Protein 3K63 (pdb70)

B-factor: mean 56.54, std 14.5, range [28.99, 117.21]

Organism: Ureaplasma parvum serovar 3 (strain ATCC 700970) (NCBI:txid273119)

Foldseek 3Di:
DDPVVCVVVDDEPPQKHKAAPVGRPDDQAAAFLVNCQVGNVRDIGMGGPDPPVFKDKDQPHKAQPVRDQQNCQQQQKIWTWMIAGVPVRDDDIDIHIDHNGHHDNQRQDPVRRGPPDD

Secondary structure (DSSP, 8-state):
--HHHHGGG--BTTTEEEEETT-TT--GGGS-HHHHHHHGGG-EEEEE-S-TTTEE----EEE-TTSSHHHHHHHT-EEEE--EETTT--B---EEEE--S---TT---TT---TT--

Solvent-accessible surface area: 7126 Å² total

Radius of gyration: 15.35 Å; Cα contacts (8 Å, |Δi|>4): 226; chains: 1; bounding box: 33×40×36 Å

Structure (mmCIF, N/CA/C/O backbone):
data_3K63
#
_entry.id   3K63
#
_cell.length_a   60.557
_cell.length_b   60.557
_cell.length_c   64.716
_cell.angle_alpha   90.00
_cell.angle_beta   90.00
_cell.angle_gamma   120.00
#
_symmetry.space_group_name_H-M   'P 32 2 1'
#
loop_
_entity.id
_entity.type
_entity.pdbx_description
1 polymer 'Conserved hypothetical membrane lipoprotein'
2 water water
#
loop_
_atom_site.group_PDB
_atom_site.id
_atom_site.type_symbol
_atom_site.label_atom_id
_atom_site.label_alt_id
_atom_site.label_comp_id
_atom_site.label_asym_id
_atom_site.label_entity_id
_atom_site.label_seq_id
_atom_site.pdbx_PDB_ins_code
_atom_site.Cartn_x
_atom_site.Cartn_y
_atom_site.Cartn_z
_atom_site.occupancy
_atom_site.B_iso_or_equiv
_atom_site.auth_seq_id
_atom_site.auth_comp_id
_atom_site.auth_asym_id
_atom_site.auth_atom_id
_atom_site.pdbx_PDB_model_num
ATOM 9 N N . GLU A 1 2 ? -0.975 -31.198 -27.394 1.00 89.07 133 GLU A N 1
ATOM 10 C CA . GLU A 1 2 ? -0.853 -29.781 -27.679 1.00 90.49 133 GLU A CA 1
ATOM 11 C C . GLU A 1 2 ? 0.140 -29.307 -26.622 1.00 89.35 133 GLU A C 1
ATOM 12 O O . GLU A 1 2 ? 0.081 -29.727 -25.466 1.00 91.39 133 GLU A O 1
ATOM 18 N N . ASP A 1 3 ? 1.112 -28.512 -27.065 1.00 91.55 134 ASP A N 1
ATOM 19 C CA . ASP A 1 3 ? 2.125 -27.918 -26.195 1.00 92.12 134 ASP A CA 1
ATOM 20 C C . ASP A 1 3 ? 1.447 -27.021 -25.173 1.00 87.47 134 ASP A C 1
ATOM 21 O O . ASP A 1 3 ? 0.565 -26.233 -25.521 1.00 84.31 134 ASP A O 1
ATOM 26 N N . PHE A 1 4 ? 1.882 -27.119 -23.922 1.00 84.10 135 PHE A N 1
ATOM 27 C CA . PHE A 1 4 ? 1.295 -26.329 -22.845 1.00 79.83 135 PHE A CA 1
ATOM 28 C C . PHE A 1 4 ? 1.530 -24.835 -23.031 1.00 81.44 135 PHE A C 1
ATOM 29 O O . PHE A 1 4 ? 0.601 -24.031 -22.937 1.00 80.82 135 PHE A O 1
ATOM 37 N N . LYS A 1 5 ? 2.779 -24.463 -23.296 1.00 83.28 136 LYS A N 1
ATOM 38 C CA . LYS A 1 5 ? 3.135 -23.074 -23.501 1.00 79.48 136 LYS A CA 1
ATOM 39 C C . LYS A 1 5 ? 2.332 -22.352 -24.576 1.00 77.58 136 LYS A C 1
ATOM 40 O O . LYS A 1 5 ? 2.473 -21.145 -24.749 1.00 81.20 136 LYS A O 1
ATOM 46 N N . LYS A 1 6 ? 1.483 -23.082 -25.292 1.00 80.52 137 LYS A N 1
ATOM 47 C CA . LYS A 1 6 ? 0.661 -22.467 -26.327 1.00 84.91 137 LYS A CA 1
ATOM 48 C C . LYS A 1 6 ? -0.786 -22.355 -25.854 1.00 83.16 137 LYS A C 1
ATOM 49 O O . LYS A 1 6 ? -1.534 -21.485 -26.308 1.00 86.15 137 LYS A O 1
ATOM 55 N N . ILE A 1 7 ? -1.186 -23.215 -24.924 1.00 78.70 138 ILE A N 1
ATOM 56 C CA . ILE A 1 7 ? -2.551 -23.140 -24.430 1.00 82.28 138 ILE A CA 1
ATOM 57 C C . ILE A 1 7 ? -2.705 -22.300 -23.158 1.00 78.31 138 ILE A C 1
ATOM 58 O O . ILE A 1 7 ? -3.803 -21.851 -22.849 1.00 76.01 138 ILE A O 1
ATOM 63 N N . VAL A 1 8 ? -1.617 -22.063 -22.429 1.00 77.57 139 VAL A N 1
ATOM 64 C CA . VAL A 1 8 ? -1.706 -21.256 -21.208 1.00 80.03 139 VAL A CA 1
ATOM 65 C C . VAL A 1 8 ? -1.986 -19.783 -21.527 1.00 78.53 139 VAL A C 1
ATOM 66 O O . VAL A 1 8 ? -2.699 -19.096 -20.792 1.00 72.59 139 VAL A O 1
ATOM 70 N N . ASN A 1 9 ? -1.414 -19.302 -22.624 1.00 79.38 140 ASN A N 1
ATOM 71 C CA . ASN A 1 9 ? -1.614 -17.924 -23.045 1.00 80.33 140 ASN A CA 1
ATOM 72 C C . ASN A 1 9 ? -2.995 -17.749 -23.658 1.00 77.77 140 ASN A C 1
ATOM 73 O O . ASN A 1 9 ? -3.311 -16.684 -24.184 1.00 80.70 140 ASN A O 1
ATOM 78 N N . ASN A 1 10 ? -3.821 -18.788 -23.582 1.00 78.37 141 ASN A N 1
ATOM 79 C CA . ASN A 1 10 ? -5.167 -18.728 -24.144 1.00 78.65 141 ASN A CA 1
ATOM 80 C C . ASN A 1 10 ? -6.258 -18.979 -23.125 1.00 76.13 141 ASN A C 1
ATOM 81 O O . ASN A 1 10 ? -7.426 -19.127 -23.479 1.00 73.07 141 ASN A O 1
ATOM 86 N N . ILE A 1 11 ? -5.878 -19.042 -21.857 1.00 76.93 142 ILE A N 1
ATOM 87 C CA . ILE A 1 11 ? -6.852 -19.286 -20.809 1.00 71.37 142 ILE A CA 1
ATOM 88 C C . ILE A 1 11 ? -7.661 -18.018 -20.589 1.00 67.45 142 ILE A C 1
ATOM 89 O O . ILE A 1 11 ? -7.106 -16.964 -20.296 1.00 66.90 142 ILE A O 1
ATOM 94 N N . ARG A 1 12 ? -8.973 -18.123 -20.756 1.00 65.55 143 ARG A N 1
ATOM 95 C CA . ARG A 1 12 ? -9.865 -16.985 -20.589 1.00 62.55 143 ARG A CA 1
ATOM 96 C C . ARG A 1 12 ? -11.210 -17.470 -20.068 1.00 62.76 143 ARG A C 1
ATOM 97 O O . ARG A 1 12 ? -11.757 -18.463 -20.547 1.00 66.53 143 ARG A O 1
ATOM 105 N N . LEU A 1 13 ? -11.730 -16.771 -19.066 1.00 60.67 144 LEU A N 1
ATOM 106 C CA . LEU A 1 13 ? -12.992 -17.143 -18.450 1.00 58.09 144 LEU A CA 1
ATOM 107 C C . LEU A 1 13 ? -14.116 -17.136 -19.476 1.00 58.62 144 LEU A C 1
ATOM 108 O O . LEU A 1 13 ? -14.073 -16.401 -20.459 1.00 62.17 144 LEU A O 1
ATOM 113 N N . LYS A 1 14 ? -15.117 -17.974 -19.244 1.00 57.32 145 LYS A N 1
ATOM 114 C CA . LYS A 1 14 ? -16.258 -18.079 -20.134 1.00 59.99 145 LYS A CA 1
ATOM 115 C C . LYS A 1 14 ? -15.906 -18.746 -21.469 1.00 68.09 145 LYS A C 1
ATOM 116 O O . LYS A 1 14 ? -16.787 -19.038 -22.281 1.00 75.25 145 LYS A O 1
ATOM 122 N N . ASP A 1 15 ? -14.619 -18.997 -21.686 1.00 63.14 146 ASP A N 1
ATOM 123 C CA . ASP A 1 15 ? -14.158 -19.651 -22.904 1.00 63.43 146 ASP A CA 1
ATOM 124 C C . ASP A 1 15 ? -13.586 -21.008 -22.504 1.00 65.90 146 ASP A C 1
ATOM 125 O O . ASP A 1 15 ? -14.258 -22.042 -22.616 1.00 62.59 146 ASP A O 1
ATOM 130 N N . THR A 1 16 ? -12.346 -20.982 -22.016 1.00 63.69 147 THR A N 1
ATOM 131 C CA . THR A 1 16 ? -11.652 -22.184 -21.574 1.00 61.77 147 THR A CA 1
ATOM 132 C C . THR A 1 16 ? -12.328 -22.826 -20.377 1.00 59.07 147 THR A C 1
ATOM 133 O O . THR A 1 16 ? -12.389 -24.051 -20.280 1.00 59.88 147 THR A O 1
ATOM 137 N N . PHE A 1 17 ? -12.810 -22.005 -19.452 1.00 52.97 148 PHE A N 1
ATOM 138 C CA . PHE A 1 17 ? -13.473 -22.532 -18.270 1.00 55.12 148 PHE A CA 1
ATOM 139 C C . PHE A 1 17 ? -14.405 -21.519 -17.632 1.00 55.10 148 PHE A C 1
ATOM 140 O O . PHE A 1 17 ? -14.406 -20.333 -17.962 1.00 52.48 148 PHE A O 1
ATOM 148 N N . ASP A 1 18 ? -15.190 -22.018 -16.696 1.00 53.04 149 ASP A N 1
ATOM 149 C CA . ASP A 1 18 ? -16.107 -21.204 -15.938 1.00 51.80 149 ASP A CA 1
ATOM 150 C C . ASP A 1 18 ? -16.023 -21.753 -14.528 1.00 51.47 149 ASP A C 1
ATOM 151 O O . ASP A 1 18 ? -15.513 -22.860 -14.311 1.00 49.14 149 ASP A O 1
ATOM 156 N N . PHE A 1 19 ? -16.491 -20.977 -13.563 1.00 51.55 150 PHE A N 1
ATOM 157 C CA . PHE A 1 19 ? -16.474 -21.438 -12.191 1.00 46.32 150 PHE A CA 1
ATOM 158 C C . PHE A 1 19 ? -17.829 -21.145 -11.593 1.00 47.78 150 PHE A C 1
ATOM 159 O O . PHE A 1 19 ? -18.592 -20.315 -12.091 1.00 45.36 150 PHE A O 1
ATOM 167 N N . LYS A 1 20 ? -18.132 -21.851 -10.523 1.00 48.39 151 LYS A N 1
ATOM 168 C CA . LYS A 1 20 ? -19.375 -21.652 -9.843 1.00 48.96 151 LYS A CA 1
ATOM 169 C C . LYS A 1 20 ? -18.954 -21.799 -8.395 1.00 50.16 151 LYS A C 1
ATOM 170 O O . LYS A 1 20 ? -18.133 -22.653 -8.064 1.00 43.66 151 LYS A O 1
ATOM 176 N N . LEU A 1 21 ? -19.486 -20.931 -7.545 1.00 48.39 152 LEU A N 1
ATOM 177 C CA . LEU A 1 21 ? -19.159 -20.951 -6.130 1.00 43.96 152 LEU A CA 1
ATOM 178 C C . LEU A 1 21 ? -20.183 -21.734 -5.326 1.00 44.33 152 LEU A C 1
ATOM 179 O O . LEU A 1 21 ? -21.395 -21.545 -5.469 1.00 43.13 152 LEU A O 1
ATOM 184 N N . ALA A 1 22 ? -19.686 -22.616 -4.473 1.00 41.28 153 ALA A N 1
ATOM 185 C CA . ALA A 1 22 ? -20.550 -23.428 -3.631 1.00 40.53 153 ALA A CA 1
ATOM 186 C C . ALA A 1 22 ? -21.570 -22.593 -2.849 1.00 49.63 153 ALA A C 1
ATOM 187 O O . ALA A 1 22 ? -22.615 -23.102 -2.434 1.00 52.58 153 ALA A O 1
ATOM 189 N N . ALA A 1 23 ? -21.268 -21.312 -2.659 1.00 47.36 154 ALA A N 1
ATOM 190 C CA . ALA A 1 23 ? -22.144 -20.426 -1.905 1.00 48.14 154 ALA A CA 1
ATOM 191 C C . ALA A 1 23 ? -23.258 -19.816 -2.756 1.00 48.99 154 ALA A C 1
ATOM 192 O O . ALA A 1 23 ? -24.309 -19.461 -2.240 1.00 50.84 154 ALA A O 1
ATOM 194 N N . PHE A 1 24 ? -23.031 -19.709 -4.060 1.00 49.27 155 PHE A N 1
ATOM 195 C CA . PHE A 1 24 ? -24.048 -19.146 -4.937 1.00 50.81 155 PHE A CA 1
ATOM 196 C C . PHE A 1 24 ? -24.293 -20.014 -6.161 1.00 56.05 155 PHE A C 1
ATOM 197 O O . PHE A 1 24 ? -24.265 -19.534 -7.286 1.00 59.53 155 PHE A O 1
ATOM 205 N N . PRO A 1 25 ? -24.585 -21.302 -5.952 1.00 57.93 156 PRO A N 1
ATOM 206 C CA . PRO A 1 25 ? -24.832 -22.226 -7.064 1.00 62.48 156 PRO A CA 1
ATOM 207 C C . PRO A 1 25 ? -25.679 -21.768 -8.261 1.00 62.41 156 PRO A C 1
ATOM 208 O O . PRO A 1 25 ? -25.355 -22.113 -9.398 1.00 62.83 156 PRO A O 1
ATOM 212 N N . ASN A 1 26 ? -26.736 -20.990 -8.034 1.00 59.84 157 ASN A N 1
ATOM 213 C CA . ASN A 1 26 ? -27.585 -20.579 -9.153 1.00 62.49 157 ASN A CA 1
ATOM 214 C C . ASN A 1 26 ? -27.538 -19.113 -9.573 1.00 62.14 157 ASN A C 1
ATOM 215 O O . ASN A 1 26 ? -28.556 -18.557 -9.993 1.00 67.89 157 ASN A O 1
ATOM 220 N N . GLN A 1 27 ? -26.372 -18.485 -9.478 1.00 58.62 158 GLN A N 1
ATOM 221 C CA . GLN A 1 27 ? -26.257 -17.079 -9.861 1.00 58.40 158 GLN A CA 1
ATOM 222 C C . GLN A 1 27 ? -25.123 -16.840 -10.849 1.00 56.76 158 GLN A C 1
ATOM 223 O O . GLN A 1 27 ? -24.019 -17.343 -10.663 1.00 59.01 158 GLN A O 1
ATOM 229 N N . ASN A 1 28 ? -25.396 -16.067 -11.897 1.00 53.40 159 ASN A N 1
ATOM 230 C CA . ASN A 1 28 ? -24.382 -15.769 -12.904 1.00 56.51 159 ASN A CA 1
ATOM 231 C C . ASN A 1 28 ? -23.376 -14.750 -12.396 1.00 54.92 159 ASN A C 1
ATOM 232 O O . ASN A 1 28 ? -23.564 -14.134 -11.350 1.00 58.18 159 ASN A O 1
ATOM 237 N N . TYR A 1 29 ? -22.316 -14.563 -13.171 1.00 49.96 160 TYR A N 1
ATOM 238 C CA . TYR A 1 29 ? -21.268 -13.628 -12.822 1.00 49.64 1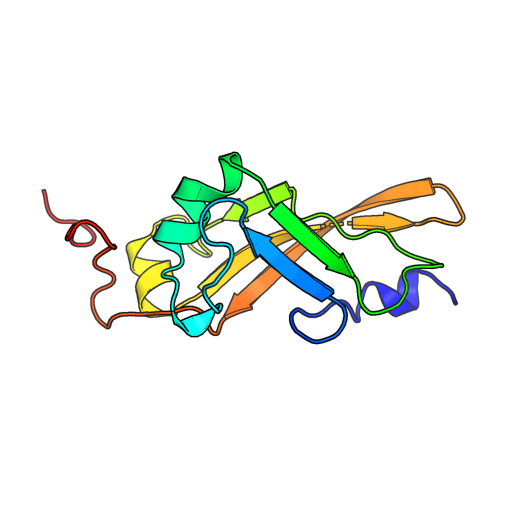60 TYR A CA 1
ATOM 239 C C . TYR A 1 29 ? -21.797 -12.218 -12.696 1.00 53.87 160 TYR A C 1
ATOM 240 O O . TYR A 1 29 ? -21.424 -11.498 -11.772 1.00 50.72 160 TYR A O 1
ATOM 249 N N . ASP A 1 30 ? -22.667 -11.815 -13.621 1.00 53.93 161 ASP A N 1
ATOM 250 C CA . ASP A 1 30 ? -23.177 -10.452 -13.587 1.00 54.40 161 ASP A CA 1
ATOM 251 C C . ASP A 1 30 ? -24.218 -10.152 -12.512 1.00 52.64 161 ASP A C 1
ATOM 252 O O . ASP A 1 30 ? -24.740 -9.049 -12.461 1.00 50.49 161 ASP A O 1
ATOM 257 N N . GLN A 1 31 ? -24.529 -11.132 -11.669 1.00 54.01 162 GLN A N 1
ATOM 258 C CA . GLN A 1 31 ? -25.492 -10.941 -10.583 1.00 53.74 162 GLN A CA 1
ATOM 259 C C . GLN A 1 31 ? -24.713 -10.967 -9.256 1.00 52.78 162 GLN A C 1
ATOM 260 O O . GLN A 1 31 ? -25.289 -10.869 -8.165 1.00 51.58 162 GLN A O 1
ATOM 266 N N . LEU A 1 32 ? -23.388 -11.075 -9.361 1.00 50.44 163 LEU A N 1
ATOM 267 C CA . LEU A 1 32 ? -22.525 -11.138 -8.180 1.00 47.98 163 LEU A CA 1
ATOM 268 C C . LEU A 1 32 ? -21.487 -10.040 -8.084 1.00 44.51 163 LEU A C 1
ATOM 269 O O . LEU A 1 32 ? -20.662 -9.862 -8.971 1.00 43.29 163 LEU A O 1
ATOM 274 N N . LEU A 1 33 ? -21.528 -9.305 -6.985 1.00 41.87 164 LEU A N 1
ATOM 275 C CA . LEU A 1 33 ? -20.562 -8.241 -6.769 1.00 45.02 164 LEU A CA 1
ATOM 276 C C . LEU A 1 33 ? -19.201 -8.875 -6.476 1.00 44.12 164 LEU A C 1
ATOM 277 O O . LEU A 1 33 ? -19.126 -9.946 -5.865 1.00 41.21 164 LEU A O 1
ATOM 282 N N . PRO A 1 34 ? -18.113 -8.247 -6.937 1.00 42.85 165 PRO A N 1
ATOM 2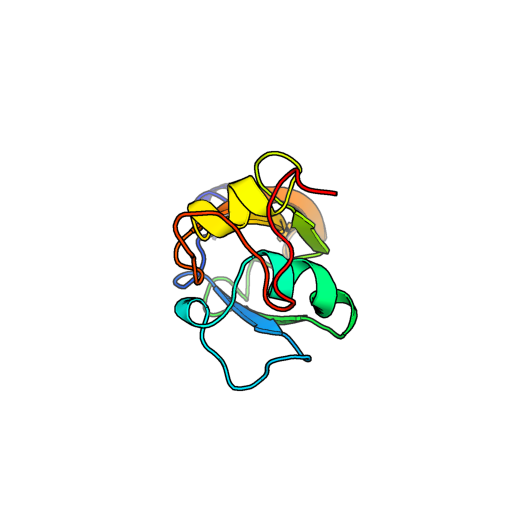83 C CA . PRO A 1 34 ? -16.821 -8.857 -6.642 1.00 44.60 165 PRO A CA 1
ATOM 284 C C . PRO A 1 34 ? -16.670 -9.147 -5.156 1.00 44.38 165 PRO A C 1
ATOM 285 O O . PRO A 1 34 ? -16.160 -10.205 -4.786 1.00 44.18 165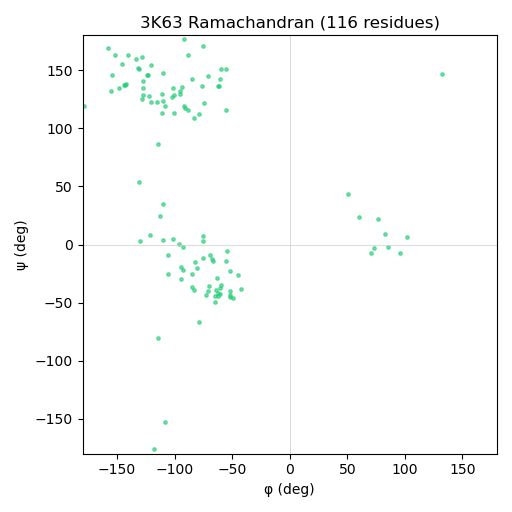 PRO A O 1
ATOM 289 N N . SER A 1 35 ? -17.140 -8.232 -4.306 1.00 46.01 166 SER A N 1
ATOM 290 C CA . SER A 1 35 ? -17.024 -8.405 -2.858 1.00 39.87 166 SER A CA 1
ATOM 291 C C . SER A 1 35 ? -17.735 -9.652 -2.349 1.00 40.97 166 SER A C 1
ATOM 292 O O . SER A 1 35 ? -17.239 -10.307 -1.441 1.00 43.10 166 SER A O 1
ATOM 295 N N . GLN A 1 36 ? -18.884 -9.987 -2.925 1.00 41.61 167 GLN A N 1
ATOM 296 C CA . GLN A 1 36 ? -19.612 -11.192 -2.521 1.00 40.03 167 GLN A CA 1
ATOM 297 C C . GLN A 1 36 ? -18.767 -12.443 -2.807 1.00 38.33 167 GLN A C 1
ATOM 298 O O . GLN A 1 36 ? -18.672 -13.347 -1.978 1.00 37.11 167 GLN A O 1
ATOM 304 N N . ILE A 1 37 ? -18.156 -12.489 -3.987 1.00 37.89 168 ILE A N 1
ATOM 305 C CA . ILE A 1 37 ? -17.335 -13.633 -4.374 1.00 38.20 168 ILE A CA 1
ATOM 306 C C . ILE A 1 37 ? -16.101 -13.762 -3.475 1.00 35.61 168 ILE A C 1
ATOM 307 O O . ILE A 1 37 ? -15.754 -14.850 -3.020 1.00 34.95 168 ILE A O 1
ATOM 312 N N . TYR A 1 38 ? -15.454 -12.633 -3.219 1.00 39.13 169 TYR A N 1
ATOM 313 C CA . TYR A 1 38 ? -14.269 -12.574 -2.376 1.00 36.05 169 TYR A CA 1
ATOM 314 C C . TYR A 1 38 ? -14.527 -13.074 -0.940 1.00 39.63 169 TYR A C 1
ATOM 315 O O . TYR A 1 38 ? -13.660 -13.677 -0.317 1.00 35.13 169 TYR A O 1
ATOM 324 N N . LYS A 1 39 ? -15.728 -12.820 -0.425 1.00 37.79 170 LYS A N 1
ATOM 325 C CA . LYS A 1 39 ? -16.086 -13.206 0.938 1.00 37.09 170 LYS A CA 1
ATOM 326 C C . LYS A 1 39 ? -16.750 -14.569 1.064 1.00 36.62 170 LYS A C 1
ATOM 327 O O . LYS A 1 39 ? -17.049 -15.028 2.172 1.00 33.87 170 LYS A O 1
ATOM 333 N N . ASN A 1 40 ? -16.965 -15.227 -0.067 1.00 37.63 171 ASN A N 1
ATOM 334 C CA . ASN A 1 40 ? -17.638 -16.511 -0.026 1.00 37.16 171 ASN A CA 1
ATOM 335 C C . ASN A 1 40 ? -17.004 -17.657 -0.760 1.00 35.95 171 ASN A C 1
ATOM 336 O O . ASN A 1 40 ? -17.576 -18.732 -0.775 1.00 35.99 171 ASN A O 1
ATOM 341 N N . TYR A 1 41 ? -15.836 -17.463 -1.358 1.00 35.26 172 TYR A N 1
ATOM 342 C CA . TYR A 1 41 ? -15.238 -18.575 -2.075 1.00 35.22 172 TYR A CA 1
ATOM 343 C C . TYR A 1 41 ? -14.632 -19.613 -1.129 1.00 35.24 172 TYR A C 1
ATOM 344 O O . TYR A 1 41 ? -14.301 -20.729 -1.544 1.00 38.02 172 TYR A O 1
ATOM 353 N N . TYR A 1 42 ? -14.525 -19.260 0.148 1.00 32.29 173 TYR A N 1
ATOM 354 C CA . TYR A 1 42 ? -13.968 -20.169 1.136 1.00 36.24 173 TYR A CA 1
ATOM 355 C C . TYR A 1 42 ? -14.924 -21.353 1.296 1.00 39.69 173 TYR A C 1
ATOM 356 O O . TYR A 1 42 ? -14.570 -22.378 1.876 1.00 41.10 173 TYR A O 1
ATOM 365 N N . GLN A 1 43 ? -16.139 -21.206 0.785 1.00 36.24 174 GLN A N 1
ATOM 366 C CA . GLN A 1 43 ? -17.117 -22.276 0.858 1.00 41.24 174 GLN A CA 1
ATOM 367 C C . GLN A 1 43 ? -16.909 -23.291 -0.247 1.00 42.21 174 GLN A C 1
ATOM 368 O O . GLN A 1 43 ? -17.460 -24.378 -0.193 1.00 42.29 174 GLN A O 1
ATOM 374 N N . GLY A 1 44 ? -16.119 -22.927 -1.255 1.00 44.01 175 GLY A N 1
ATOM 375 C CA . GLY A 1 44 ? -15.856 -23.847 -2.346 1.00 38.91 175 GLY A CA 1
ATOM 376 C C . GLY A 1 44 ? -16.011 -23.262 -3.732 1.00 40.54 175 GLY A C 1
ATOM 377 O O . GLY A 1 44 ? -16.845 -22.388 -3.982 1.00 38.87 175 GLY A O 1
ATOM 378 N N . ILE A 1 45 ? -15.182 -23.750 -4.639 1.00 39.08 176 ILE A N 1
ATOM 379 C CA . ILE A 1 45 ? -15.211 -23.305 -6.016 1.00 38.94 176 ILE A CA 1
ATOM 380 C C . ILE A 1 45 ? -15.309 -24.564 -6.866 1.00 42.25 176 ILE A C 1
ATOM 381 O O . ILE A 1 45 ? -14.540 -25.506 -6.681 1.00 41.54 176 ILE A O 1
ATOM 386 N N . GLU A 1 46 ? -16.271 -24.593 -7.777 1.00 43.77 177 GLU A N 1
ATOM 387 C CA . GLU A 1 46 ? -16.442 -25.727 -8.665 1.00 43.83 177 GLU A CA 1
ATOM 388 C C . GLU A 1 46 ? -15.991 -25.213 -10.026 1.00 48.80 177 GLU A C 1
ATOM 389 O O . GLU A 1 46 ? -16.564 -24.252 -10.541 1.00 50.24 177 GLU A O 1
ATOM 395 N N . ILE A 1 47 ? -14.957 -25.833 -10.598 1.00 48.43 178 ILE A N 1
ATOM 396 C CA . ILE A 1 47 ? -14.449 -25.433 -11.909 1.00 46.17 178 ILE A CA 1
ATOM 397 C C . ILE A 1 47 ? -15.078 -26.258 -13.025 1.00 49.08 178 ILE A C 1
ATOM 398 O O . ILE A 1 47 ? -15.214 -27.477 -12.901 1.00 48.08 178 ILE A O 1
ATOM 403 N N . GLN A 1 48 ? -15.487 -25.593 -14.100 1.00 48.72 179 GLN A N 1
ATOM 404 C CA . GLN A 1 48 ? -16.052 -26.298 -15.239 1.00 49.37 179 GLN A CA 1
ATOM 405 C C . GLN A 1 48 ? -15.050 -26.065 -16.347 1.00 49.83 179 GLN A C 1
ATOM 406 O O . GLN A 1 48 ? -15.158 -25.109 -17.118 1.00 50.22 179 GLN A O 1
ATOM 412 N N . GLN A 1 49 ? -14.040 -26.916 -16.409 1.00 53.31 180 GLN A N 1
ATOM 413 C CA . GLN A 1 49 ? -13.044 -26.760 -17.450 1.00 52.76 180 GLN A CA 1
ATOM 414 C C . GLN A 1 49 ? -13.636 -27.337 -18.726 1.00 55.61 180 GLN A C 1
ATOM 415 O O . GLN A 1 49 ? -13.857 -28.544 -18.834 1.00 59.54 180 GLN A O 1
ATOM 421 N N . HIS A 1 50 ? -13.892 -26.459 -19.686 1.00 56.93 181 HIS A N 1
ATOM 422 C CA . HIS A 1 50 ? -14.475 -26.848 -20.960 1.00 57.28 181 HIS A CA 1
ATOM 423 C C . HIS A 1 50 ? -13.456 -27.330 -21.973 1.00 58.97 181 HIS A C 1
ATOM 424 O O . HIS A 1 50 ? -13.732 -28.247 -22.735 1.00 66.59 181 HIS A O 1
ATOM 431 N N . LYS A 1 51 ? -12.279 -26.715 -21.987 1.00 59.04 182 LYS A N 1
ATOM 432 C CA . LYS A 1 51 ? -11.262 -27.091 -22.958 1.00 57.84 182 LYS A CA 1
ATOM 433 C C . LYS A 1 51 ? -9.889 -27.406 -22.360 1.00 60.88 182 LYS A C 1
ATOM 434 O O . LYS A 1 51 ? -9.581 -27.034 -21.230 1.00 57.39 182 LYS A O 1
ATOM 440 N N . TYR A 1 52 ? -9.079 -28.112 -23.135 1.00 61.94 183 TYR A N 1
ATOM 441 C CA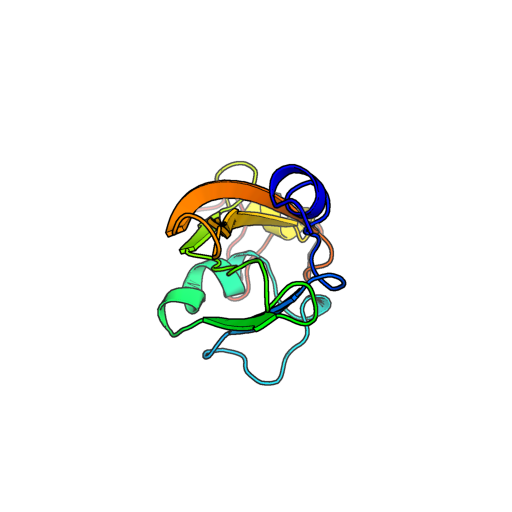 . TYR A 1 52 ? -7.742 -28.505 -22.725 1.00 60.28 183 TYR A CA 1
ATOM 442 C C . TYR A 1 52 ? -7.707 -29.370 -21.464 1.00 59.82 183 TYR A C 1
ATOM 443 O O . TYR A 1 52 ? -6.678 -29.395 -20.783 1.00 60.99 183 TYR A O 1
ATOM 452 N N . GLN A 1 53 ? -8.784 -30.082 -21.130 1.00 57.80 184 GLN A N 1
ATOM 453 C CA . GLN A 1 53 ? -8.703 -30.901 -19.924 1.00 57.40 184 GLN A CA 1
ATOM 454 C C . GLN A 1 53 ? -7.766 -32.096 -20.051 1.00 62.02 184 GLN A C 1
ATOM 455 O O . GLN A 1 53 ? -7.473 -32.765 -19.058 1.00 64.05 184 GLN A O 1
ATOM 461 N N . ASN A 1 54 ? -7.286 -32.370 -21.261 1.00 65.20 185 ASN A N 1
ATOM 462 C CA . ASN A 1 54 ? -6.353 -33.477 -21.446 1.00 64.45 185 ASN A CA 1
ATOM 463 C C . ASN A 1 54 ? -4.946 -32.977 -21.095 1.00 63.48 185 ASN A C 1
ATOM 464 O O . ASN A 1 54 ? -4.162 -33.676 -20.448 1.00 56.55 185 ASN A O 1
ATOM 469 N N . GLU A 1 55 ? -4.666 -31.736 -21.489 1.00 60.62 186 GLU A N 1
ATOM 470 C CA . GLU A 1 55 ? -3.362 -31.115 -21.272 1.00 65.43 186 GLU A CA 1
ATOM 471 C C . GLU A 1 55 ? -3.167 -30.245 -20.031 1.00 64.46 186 GLU A C 1
ATOM 472 O O . GLU A 1 55 ? -2.061 -30.165 -19.506 1.00 61.37 186 GLU A O 1
ATOM 478 N N . LEU A 1 56 ? -4.236 -29.608 -19.561 1.00 63.94 187 LEU A N 1
ATOM 479 C CA . LEU A 1 56 ? -4.138 -28.668 -18.449 1.00 58.66 187 LEU A CA 1
ATOM 480 C C . LEU A 1 56 ? -5.132 -28.792 -17.300 1.00 56.63 187 LEU A C 1
ATOM 481 O O . LEU A 1 56 ? -6.247 -29.298 -17.471 1.00 54.22 187 LEU A O 1
ATOM 486 N N . ASP A 1 57 ? -4.709 -28.362 -16.113 1.00 56.10 188 ASP A N 1
ATOM 487 C CA . ASP A 1 57 ? -5.624 -28.341 -14.978 1.00 53.35 188 ASP A CA 1
ATOM 488 C C . ASP A 1 57 ? -5.650 -26.900 -14.509 1.0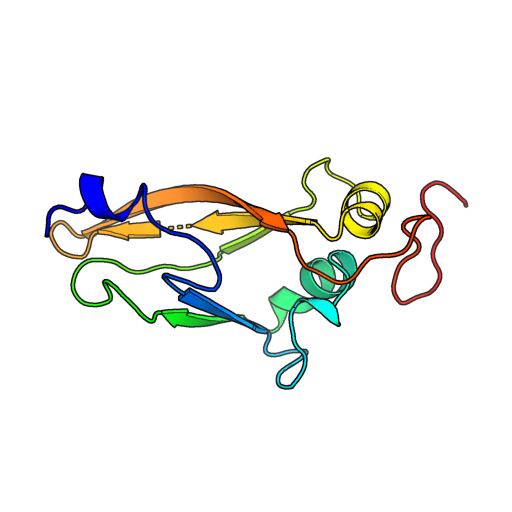0 49.66 188 ASP A C 1
ATOM 489 O O . ASP A 1 57 ? -4.601 -26.290 -14.270 1.00 46.95 188 ASP A O 1
ATOM 494 N N . ILE A 1 58 ? -6.854 -26.358 -14.386 1.00 48.91 189 ILE A N 1
ATOM 495 C CA . ILE A 1 58 ? -7.040 -24.981 -13.957 1.00 46.20 189 ILE A CA 1
ATOM 496 C C . ILE A 1 58 ? -7.749 -24.902 -12.619 1.00 46.50 189 ILE A C 1
ATOM 497 O O . ILE A 1 58 ? -8.869 -25.399 -12.477 1.00 45.54 189 ILE A O 1
ATOM 502 N N . LYS A 1 59 ? -7.108 -24.250 -11.654 1.00 47.84 190 LYS A N 1
ATOM 503 C CA . LYS A 1 59 ? -7.690 -24.054 -10.325 1.00 40.28 190 LYS A CA 1
ATOM 504 C C . LYS A 1 59 ? -7.644 -22.582 -9.984 1.00 38.88 190 LYS A C 1
ATOM 505 O O . LYS A 1 59 ? -6.676 -21.895 -10.306 1.00 39.73 190 LYS A O 1
ATOM 511 N N . ILE A 1 60 ? -8.690 -22.073 -9.353 1.00 41.06 191 ILE A N 1
ATOM 512 C CA . ILE A 1 60 ? -8.663 -20.683 -8.926 1.00 36.18 191 ILE A CA 1
ATOM 513 C C . ILE A 1 60 ? -8.334 -20.852 -7.444 1.00 34.05 191 ILE A C 1
ATOM 514 O O . ILE A 1 60 ? -9.130 -21.394 -6.687 1.00 36.47 191 ILE A O 1
ATOM 519 N N . ILE A 1 61 ? -7.160 -20.423 -7.014 1.00 32.96 192 ILE A N 1
ATOM 520 C CA . ILE A 1 61 ? -6.820 -20.599 -5.607 1.00 33.99 192 ILE A CA 1
ATOM 521 C C . ILE A 1 61 ? -7.184 -19.379 -4.739 1.00 33.02 192 ILE A C 1
ATOM 522 O O . ILE A 1 61 ? -7.372 -19.521 -3.521 1.00 29.53 192 ILE A O 1
ATOM 527 N N . ASN A 1 62 ? -7.313 -18.207 -5.376 1.00 37.16 193 ASN A N 1
ATOM 528 C CA . ASN A 1 62 ? -7.678 -16.963 -4.673 1.00 38.33 193 ASN A CA 1
ATOM 529 C C . ASN A 1 62 ? -8.358 -15.947 -5.565 1.00 33.44 193 ASN A C 1
ATOM 530 O O . ASN A 1 62 ? -8.061 -15.859 -6.751 1.00 36.06 193 ASN A O 1
ATOM 535 N N . PHE A 1 63 ? -9.288 -15.198 -4.993 1.00 33.03 194 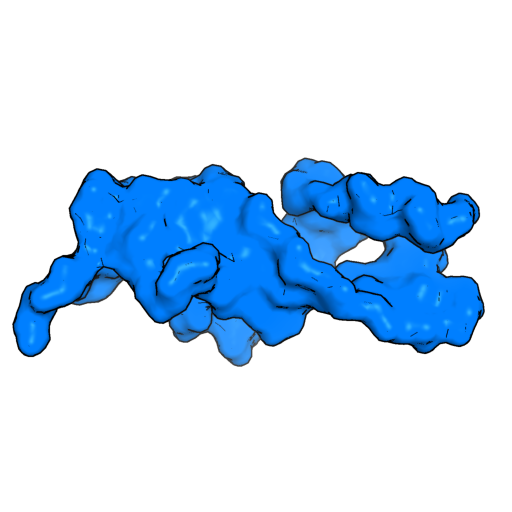PHE A N 1
ATOM 536 C CA . PHE A 1 63 ? -9.955 -14.130 -5.711 1.00 37.92 194 PHE A CA 1
ATOM 537 C C . PHE A 1 63 ? -9.408 -12.878 -5.004 1.00 41.40 194 PHE A C 1
ATOM 538 O O . PHE A 1 63 ? -9.417 -12.787 -3.773 1.00 34.57 194 PHE A O 1
ATOM 546 N N . LEU A 1 64 ? -8.920 -11.919 -5.776 1.00 42.04 195 LEU A N 1
ATOM 547 C CA . LEU A 1 64 ? -8.380 -10.702 -5.195 1.00 39.83 195 LEU A CA 1
ATOM 548 C C . LEU A 1 64 ? -8.946 -9.480 -5.882 1.00 41.14 195 LEU A C 1
ATOM 549 O O . LEU A 1 64 ? -9.294 -9.535 -7.057 1.00 43.60 195 LEU A O 1
ATOM 554 N N . TYR A 1 65 ? -9.046 -8.379 -5.147 1.00 44.21 196 TYR A N 1
ATOM 555 C CA . TYR A 1 65 ? -9.539 -7.130 -5.715 1.00 43.51 196 TYR A CA 1
ATOM 556 C C . TYR A 1 65 ? -8.368 -6.616 -6.536 1.00 40.91 196 TYR A C 1
ATOM 557 O O . TYR A 1 65 ? -7.214 -6.663 -6.091 1.00 43.22 196 TYR A O 1
ATOM 566 N N . PRO A 1 66 ? -8.633 -6.122 -7.747 1.00 43.58 197 PRO A N 1
ATOM 567 C CA . PRO A 1 66 ? -7.522 -5.628 -8.560 1.00 46.74 197 PRO A CA 1
ATOM 568 C C . PRO A 1 66 ? -6.635 -4.619 -7.843 1.00 51.59 197 PRO A C 1
ATOM 569 O O . PRO A 1 66 ? -5.405 -4.699 -7.930 1.00 50.31 197 PRO A O 1
ATOM 573 N N . ASP A 1 67 ? -7.252 -3.681 -7.129 1.00 50.64 198 ASP A N 1
ATOM 574 C CA . ASP A 1 67 ? -6.490 -2.665 -6.415 1.00 52.15 198 ASP A CA 1
ATOM 575 C C . ASP A 1 67 ? -6.323 -2.890 -4.930 1.00 55.65 198 ASP A C 1
ATOM 576 O O . ASP A 1 67 ? -5.789 -2.023 -4.243 1.00 55.10 198 ASP A O 1
ATOM 581 N N . GLY A 1 68 ? -6.793 -4.015 -4.409 1.00 53.71 199 GLY A N 1
ATOM 582 C CA . GLY A 1 68 ? -6.639 -4.234 -2.984 1.00 45.56 199 GLY A CA 1
ATOM 583 C C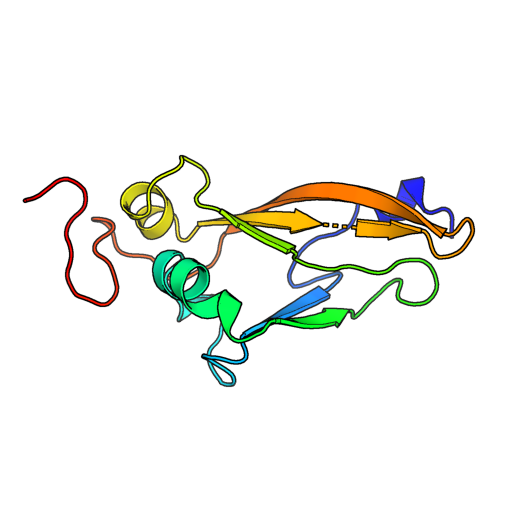 . GLY A 1 68 ? -7.830 -3.844 -2.120 1.00 52.56 199 GLY A C 1
ATOM 584 O O . GLY A 1 68 ? -7.806 -4.100 -0.914 1.00 51.90 199 GLY A O 1
ATOM 585 N N . ASP A 1 69 ? -8.852 -3.204 -2.689 1.00 48.82 200 ASP A N 1
ATOM 586 C CA . ASP A 1 69 ? -10.007 -2.834 -1.879 1.00 52.20 200 ASP A CA 1
ATOM 587 C C . ASP A 1 69 ? -11.309 -2.988 -2.667 1.00 49.73 200 ASP A C 1
ATOM 588 O O . ASP A 1 69 ? -11.387 -2.611 -3.840 1.00 51.66 200 ASP A O 1
ATOM 593 N N . PHE A 1 70 ? -12.324 -3.537 -2.004 1.00 43.90 201 PHE A N 1
ATOM 594 C CA . PHE A 1 70 ? -13.641 -3.803 -2.593 1.00 47.58 201 PHE A CA 1
ATOM 595 C C . PHE A 1 70 ? -14.337 -2.664 -3.363 1.00 52.57 201 PHE A C 1
ATOM 596 O O . PHE A 1 70 ? -14.872 -2.895 -4.449 1.00 48.15 201 PHE A O 1
ATOM 604 N N . GLY A 1 71 ? -14.354 -1.448 -2.817 1.00 56.85 202 GLY A N 1
ATOM 605 C CA . GLY A 1 71 ? -15.022 -0.361 -3.522 1.00 52.03 202 GLY A CA 1
ATOM 606 C C . GLY A 1 71 ? -14.569 -0.213 -4.966 1.00 51.88 202 GLY A C 1
ATOM 607 O O . GLY A 1 71 ? -15.377 -0.069 -5.887 1.00 49.94 202 GLY A O 1
ATOM 608 N N . SER A 1 72 ? -13.255 -0.268 -5.155 1.00 53.53 203 SER A N 1
ATOM 609 C CA . SER A 1 72 ? -12.647 -0.137 -6.480 1.00 55.70 203 SER A CA 1
ATOM 610 C C . SER A 1 72 ? -13.092 -1.272 -7.404 1.00 54.29 203 SER A C 1
ATOM 611 O O . SER A 1 72 ? -13.388 -1.064 -8.582 1.00 58.06 203 SER A O 1
ATOM 614 N N . ALA A 1 73 ? -13.139 -2.474 -6.847 1.00 56.42 204 ALA A N 1
ATOM 615 C CA . ALA A 1 73 ? -13.544 -3.652 -7.591 1.00 52.42 204 ALA A CA 1
ATOM 616 C C . ALA A 1 73 ? -15.047 -3.641 -7.867 1.00 51.78 204 ALA A C 1
ATOM 617 O O . ALA A 1 73 ? -15.481 -3.959 -8.974 1.00 54.42 204 ALA A O 1
ATOM 619 N N . ASN A 1 74 ? -15.840 -3.277 -6.865 1.00 48.05 205 ASN A N 1
ATOM 620 C CA . ASN A 1 74 ? -17.284 -3.244 -7.037 1.00 50.04 205 ASN A CA 1
ATOM 621 C C . ASN A 1 74 ? -17.716 -2.221 -8.091 1.00 49.98 205 ASN A C 1
ATOM 622 O O . ASN A 1 74 ? -18.738 -2.397 -8.743 1.00 48.93 205 ASN A O 1
ATOM 627 N N . LYS A 1 75 ? -16.933 -1.159 -8.262 1.00 53.79 206 LYS A N 1
ATOM 628 C CA . LYS A 1 75 ? -17.252 -0.132 -9.256 1.00 57.32 206 LYS A CA 1
ATOM 629 C C . LYS A 1 75 ? -17.046 -0.642 -10.681 1.00 56.74 206 LYS A C 1
ATOM 630 O O . LYS A 1 75 ? -17.846 -0.343 -11.568 1.00 58.29 206 LYS A O 1
ATOM 636 N N . ASN A 1 76 ? -15.980 -1.416 -10.892 1.00 59.19 207 ASN A N 1
ATOM 637 C CA . ASN A 1 76 ? -15.656 -1.971 -12.213 1.00 54.19 207 ASN A CA 1
ATOM 638 C C . ASN A 1 76 ? -16.170 -3.401 -12.409 1.00 55.49 207 ASN A C 1
ATOM 639 O O . ASN A 1 76 ? -15.965 -3.987 -13.466 1.00 53.98 207 ASN A O 1
ATOM 644 N N . GLY A 1 77 ? -16.830 -3.964 -11.400 1.00 51.63 208 GLY A N 1
ATOM 645 C CA . GLY A 1 77 ? -17.322 -5.327 -11.527 1.00 52.60 208 GLY A CA 1
ATOM 646 C C . GLY A 1 77 ? -16.187 -6.224 -11.998 1.00 52.89 208 GLY A C 1
ATOM 647 O O . GLY A 1 77 ? -16.360 -7.097 -12.857 1.00 46.90 208 GLY A O 1
ATOM 648 N N . THR A 1 78 ? -15.023 -6.006 -11.391 1.00 48.16 209 THR A N 1
ATOM 649 C CA . THR A 1 78 ? -13.804 -6.728 -11.716 1.00 47.36 209 THR A CA 1
ATOM 650 C C . THR A 1 78 ? -13.170 -7.521 -10.569 1.00 48.21 209 THR A C 1
ATOM 651 O O . THR A 1 78 ? -13.360 -7.201 -9.399 1.00 50.11 209 THR A O 1
ATOM 655 N N . LEU A 1 79 ? -12.426 -8.565 -10.922 1.00 44.86 210 LEU A N 1
ATOM 656 C CA . LEU A 1 79 ? -11.743 -9.401 -9.942 1.00 44.53 210 LEU A CA 1
ATOM 657 C C . LEU A 1 79 ? -10.435 -9.865 -10.551 1.00 47.00 210 LEU A C 1
ATOM 658 O O . LEU A 1 79 ? -10.283 -9.916 -11.775 1.00 48.86 210 LEU A O 1
ATOM 663 N N . LYS A 1 80 ? -9.482 -10.185 -9.691 1.00 46.13 211 LYS A N 1
ATOM 664 C CA . LYS A 1 80 ? -8.184 -10.665 -10.116 1.00 45.57 211 LYS A CA 1
ATOM 665 C C . LYS A 1 80 ? -8.198 -12.124 -9.675 1.00 47.86 211 LYS A C 1
ATOM 666 O O . LYS A 1 80 ? -8.256 -12.429 -8.481 1.00 44.49 211 LYS A O 1
ATOM 672 N N . LEU A 1 81 ? -8.190 -13.028 -10.643 1.00 50.67 212 LEU A N 1
ATOM 673 C CA . LEU A 1 81 ? -8.204 -14.457 -10.355 1.00 44.61 212 LEU A CA 1
ATOM 674 C C . LEU A 1 81 ? -6.797 -15.031 -10.245 1.00 44.28 212 LEU A C 1
ATOM 675 O O . LEU A 1 81 ? -6.024 -15.022 -11.206 1.00 44.57 212 LEU A O 1
ATOM 680 N N . SER A 1 82 ? -6.457 -15.533 -9.071 1.00 42.66 213 SER A N 1
ATOM 681 C CA . SER A 1 82 ? -5.144 -16.111 -8.874 1.00 40.52 213 SER A CA 1
ATOM 682 C C . SER A 1 82 ? -5.313 -17.578 -9.268 1.00 42.27 213 SER A C 1
ATOM 683 O O . SER A 1 82 ? -6.054 -18.314 -8.616 1.00 41.26 213 SER A O 1
ATOM 686 N N . LEU A 1 83 ? -4.625 -17.993 -10.333 1.00 43.81 214 LEU A N 1
ATOM 687 C CA . LEU A 1 83 ? -4.731 -19.351 -10.851 1.00 38.29 214 LEU A CA 1
ATOM 688 C C . LEU A 1 83 ? -3.553 -20.268 -10.638 1.00 43.43 214 LEU A C 1
ATOM 689 O O . LEU A 1 83 ? -2.404 -19.829 -10.535 1.00 45.40 214 LEU A O 1
ATOM 702 N N . LEU A 1 85 ? -2.013 -23.464 -12.557 1.00 50.11 216 LEU A N 1
ATOM 703 C CA . LEU A 1 85 ? -2.109 -24.233 -13.796 1.00 51.39 216 LEU A CA 1
ATOM 704 C C . LEU A 1 85 ? -1.154 -25.418 -13.774 1.00 53.86 216 LEU A C 1
ATOM 705 O O . LEU A 1 85 ? 0.064 -25.240 -13.663 1.00 56.18 216 LEU A O 1
ATOM 710 N N . THR A 1 86 ? -1.701 -26.627 -13.866 1.00 51.34 217 THR A N 1
ATOM 711 C CA . THR A 1 86 ? -0.851 -27.813 -13.867 1.00 56.11 217 THR A CA 1
ATOM 712 C C . THR A 1 86 ? -0.682 -28.380 -15.269 1.00 56.02 217 THR A C 1
ATOM 713 O O . THR A 1 86 ? -1.654 -28.629 -15.978 1.00 57.00 217 THR A O 1
ATOM 717 N N . ASP A 1 87 ? 0.569 -28.557 -15.664 1.00 61.52 218 ASP A N 1
ATOM 718 C CA . ASP A 1 87 ? 0.906 -29.091 -16.972 1.00 63.63 218 ASP A CA 1
ATOM 719 C C . ASP A 1 87 ? 0.796 -30.597 -16.777 1.00 61.74 218 ASP A C 1
ATOM 720 O O . ASP A 1 87 ? 1.628 -31.205 -16.102 1.00 62.88 218 ASP A O 1
ATOM 725 N N . LYS A 1 88 ? -0.233 -31.201 -17.354 1.00 66.08 219 LYS A N 1
ATOM 726 C CA . LYS A 1 88 ? -0.447 -32.627 -17.196 1.00 65.80 219 LYS A CA 1
ATOM 727 C C . LYS A 1 88 ? 0.572 -33.564 -17.830 1.00 68.06 219 LYS A C 1
ATOM 728 O O . LYS A 1 88 ? 0.566 -34.759 -17.542 1.00 70.19 219 LYS A O 1
ATOM 734 N N . LYS A 1 89 ? 1.444 -33.044 -18.685 1.00 68.82 220 LYS A N 1
ATOM 735 C CA . LYS A 1 89 ? 2.455 -33.902 -19.304 1.00 72.61 220 LYS A CA 1
ATOM 736 C C . LYS A 1 89 ? 3.573 -34.129 -18.286 1.00 73.70 220 LYS A C 1
ATOM 737 O O . LYS A 1 89 ? 3.747 -35.235 -17.772 1.00 73.51 220 LYS A O 1
ATOM 743 N N . ASN A 1 90 ? 4.292 -33.052 -17.973 1.00 70.96 221 ASN A N 1
ATOM 744 C CA . ASN A 1 90 ? 5.407 -33.057 -17.024 1.00 69.96 221 ASN A CA 1
ATOM 745 C C . ASN A 1 90 ? 5.016 -33.006 -15.544 1.00 71.24 221 ASN A C 1
ATOM 746 O O . ASN A 1 90 ? 5.817 -33.351 -14.682 1.00 73.14 221 ASN A O 1
ATOM 751 N N . ASN A 1 91 ? 3.795 -32.552 -15.270 1.00 68.78 222 ASN A N 1
ATOM 752 C CA . ASN A 1 91 ? 3.241 -32.405 -13.916 1.00 65.25 222 ASN A CA 1
ATOM 753 C C . ASN A 1 91 ? 3.778 -31.178 -13.169 1.00 67.82 222 ASN A C 1
ATOM 754 O O . ASN A 1 91 ? 3.730 -31.119 -11.941 1.00 73.38 222 ASN A O 1
ATOM 759 N N . GLN A 1 92 ? 4.278 -30.192 -13.901 1.00 63.67 223 GLN A N 1
ATOM 760 C CA . GLN A 1 92 ? 4.808 -28.987 -13.269 1.00 68.37 223 GLN A CA 1
ATOM 761 C C . GLN A 1 92 ? 3.644 -28.038 -13.012 1.00 62.90 223 GLN A C 1
ATOM 762 O O . GLN A 1 92 ? 2.720 -27.942 -13.820 1.00 60.35 223 GLN A O 1
ATOM 768 N N . VAL A 1 93 ? 3.699 -27.342 -11.883 1.00 61.56 224 VAL A N 1
ATOM 769 C CA . VAL A 1 93 ? 2.661 -26.393 -11.482 1.00 60.99 224 VAL A CA 1
ATOM 770 C C . VAL A 1 93 ? 3.062 -24.937 -11.777 1.00 58.68 224 VAL A C 1
ATOM 771 O O . VAL A 1 93 ? 4.144 -24.492 -11.377 1.00 54.97 224 VAL A O 1
ATOM 775 N N . TYR A 1 94 ? 2.193 -24.195 -12.457 1.00 58.88 225 TYR A N 1
ATOM 776 C CA . TYR A 1 94 ? 2.484 -22.793 -12.774 1.00 60.64 225 TYR A CA 1
ATOM 777 C C . TYR A 1 94 ? 1.381 -21.925 -12.213 1.00 54.98 225 TYR A C 1
ATOM 778 O O . TYR A 1 94 ? 0.218 -22.332 -12.173 1.00 48.27 225 TYR A O 1
ATOM 787 N N . TYR A 1 95 ? 1.748 -20.726 -11.782 1.00 57.55 226 TYR A N 1
ATOM 788 C CA . TYR A 1 95 ? 0.774 -19.798 -11.230 1.00 52.82 226 TYR A CA 1
ATOM 789 C C . TYR A 1 95 ? 0.568 -18.626 -12.179 1.00 56.14 226 TYR A C 1
ATOM 790 O O . TYR A 1 95 ? 1.485 -18.221 -12.881 1.00 62.11 226 TYR A O 1
ATOM 799 N N . LYS A 1 96 ? -0.641 -18.088 -12.212 1.00 53.15 227 LYS A N 1
ATOM 800 C CA . LYS A 1 96 ? -0.932 -16.981 -13.104 1.00 51.10 227 LYS A CA 1
ATOM 801 C C . LYS A 1 96 ? -2.096 -16.153 -12.599 1.00 52.55 227 LYS A C 1
ATOM 802 O O . LYS A 1 96 ? -3.137 -16.690 -12.220 1.00 50.50 227 LYS A O 1
ATOM 808 N N . LEU A 1 97 ? -1.910 -14.839 -12.592 1.00 53.15 228 LEU A N 1
ATOM 809 C CA . LEU A 1 97 ? -2.958 -13.927 -12.160 1.00 55.52 228 LEU A CA 1
ATOM 810 C C . LEU A 1 97 ? -3.684 -13.473 -13.426 1.00 53.95 228 LEU A C 1
ATOM 811 O O . LEU A 1 97 ? -3.045 -13.059 -14.383 1.00 59.25 228 LEU A O 1
ATOM 816 N N . LEU A 1 98 ? -5.008 -13.567 -13.438 1.00 49.18 229 LEU A N 1
ATOM 817 C CA . LEU A 1 98 ? -5.797 -13.178 -14.605 1.00 53.23 229 LEU A CA 1
ATOM 818 C C . LEU A 1 98 ? -6.895 -12.212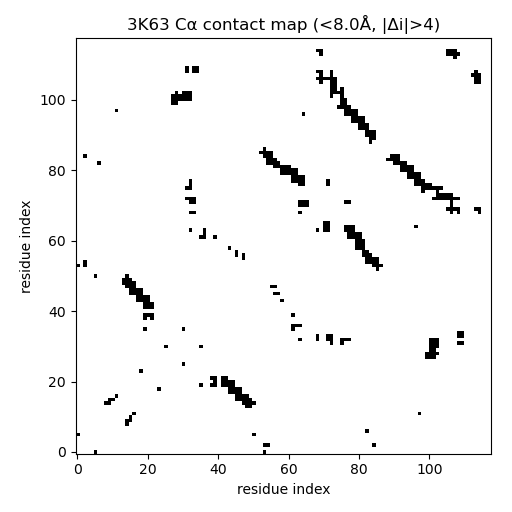 -14.179 1.00 55.08 229 LEU A C 1
ATOM 819 O O . LEU A 1 98 ? -7.694 -12.529 -13.302 1.00 55.59 229 LEU A O 1
ATOM 824 N N . GLU A 1 99 ? -6.953 -11.042 -14.802 1.00 51.88 230 GLU A N 1
ATOM 825 C CA . GLU A 1 99 ? -7.968 -10.064 -14.436 1.00 54.52 230 GLU A CA 1
ATOM 826 C C . GLU A 1 99 ? -9.235 -10.187 -15.275 1.00 55.08 230 GLU A C 1
ATOM 827 O O . GLU A 1 99 ? -9.181 -10.028 -16.490 1.00 58.48 230 GLU A O 1
ATOM 833 N N . VAL A 1 100 ? -10.377 -10.463 -14.643 1.00 48.51 231 VAL A N 1
ATOM 834 C CA . VAL A 1 100 ? -11.614 -10.587 -15.404 1.00 47.68 231 VAL A CA 1
ATOM 835 C C . VAL A 1 100 ? -12.706 -9.649 -14.921 1.00 50.84 231 VAL A C 1
ATOM 836 O O . VAL A 1 100 ? -12.828 -9.364 -13.728 1.00 48.65 231 VAL A O 1
ATOM 840 N N . SER A 1 101 ? -13.505 -9.176 -15.868 1.00 50.00 232 SER A N 1
ATOM 841 C CA . SER A 1 101 ? -14.593 -8.262 -15.577 1.00 55.30 232 SER A CA 1
ATOM 842 C C . SER A 1 101 ? -15.919 -8.908 -15.950 1.00 51.20 232 SER A C 1
ATOM 843 O O . SER A 1 101 ? -15.958 -10.076 -16.340 1.00 50.35 232 SER A O 1
ATOM 846 N N . GLY A 1 102 ? -17.006 -8.153 -15.820 1.00 49.59 233 GLY A N 1
ATOM 847 C CA . GLY A 1 102 ? -18.306 -8.694 -16.165 1.00 51.05 233 GLY A CA 1
ATOM 848 C C . GLY A 1 102 ? -19.115 -9.115 -14.953 1.00 53.38 233 GLY A C 1
ATOM 849 O O . GLY A 1 102 ? -20.174 -9.750 -15.085 1.00 54.59 233 GLY A O 1
ATOM 850 N N . PHE A 1 103 ? -18.599 -8.813 -13.767 1.00 50.65 234 PHE A N 1
ATOM 851 C CA . PHE A 1 103 ? -19.308 -9.156 -12.547 1.00 54.32 234 PHE A CA 1
ATOM 852 C C . PHE A 1 103 ? -20.230 -7.986 -12.230 1.00 53.55 234 PHE A C 1
ATOM 853 O O . PHE A 1 103 ? -20.076 -6.893 -12.782 1.00 52.65 234 PHE A O 1
ATOM 861 N N . LYS A 1 104 ? -21.212 -8.212 -11.369 1.00 48.62 235 LYS A N 1
ATOM 862 C CA . LYS A 1 104 ? -22.127 -7.143 -10.996 1.00 46.72 235 LYS A CA 1
ATOM 863 C C . LYS A 1 104 ? -21.346 -5.943 -10.460 1.00 51.49 235 LYS A C 1
ATOM 864 O O . LYS A 1 104 ? -20.258 -6.096 -9.902 1.00 52.97 235 LYS A O 1
ATOM 870 N N . SER A 1 105 ? -21.892 -4.744 -10.634 1.00 56.06 236 SER A N 1
ATOM 871 C CA . SER A 1 105 ? -21.231 -3.526 -10.149 1.00 54.88 236 SER A CA 1
ATOM 872 C C . SER A 1 105 ? -22.249 -2.437 -9.818 1.00 57.56 236 SER A C 1
ATOM 873 O O . SER A 1 105 ? -23.412 -2.518 -10.216 1.00 59.06 236 SER A O 1
ATOM 876 N N . ASN A 1 106 ? -21.808 -1.442 -9.057 1.00 60.87 237 ASN A N 1
ATOM 877 C CA . ASN A 1 106 ? -22.647 -0.313 -8.694 1.00 63.06 237 ASN A CA 1
ATOM 878 C C . ASN A 1 106 ? -21.680 0.867 -8.694 1.00 64.15 237 ASN A C 1
ATOM 879 O O . ASN A 1 106 ? -20.557 0.759 -8.192 1.00 63.45 237 ASN A O 1
ATOM 884 N N . PRO A 1 107 ? -22.104 2.008 -9.253 1.00 68.55 238 PRO A N 1
ATOM 885 C CA . PRO A 1 107 ? -21.317 3.244 -9.364 1.00 67.71 238 PRO A CA 1
ATOM 886 C C . PRO A 1 107 ? -20.517 3.755 -8.158 1.00 67.31 238 PRO A C 1
ATOM 887 O O . PRO A 1 107 ? -19.512 4.428 -8.349 1.00 69.89 238 PRO A O 1
ATOM 891 N N . TYR A 1 108 ? -20.926 3.431 -6.936 1.00 67.33 239 TYR A N 1
ATOM 892 C CA . TYR A 1 108 ? -20.184 3.897 -5.770 1.00 66.81 239 TYR A CA 1
ATOM 893 C C . TYR A 1 108 ? -19.349 2.815 -5.086 1.00 66.81 239 TYR A C 1
ATOM 894 O O . TYR A 1 108 ? -18.574 3.101 -4.167 1.00 67.21 239 TYR A O 1
ATOM 903 N N . GLY A 1 109 ? -19.539 1.569 -5.504 1.00 58.71 240 GLY A N 1
ATOM 904 C CA . GLY A 1 109 ? -18.779 0.478 -4.926 1.00 58.08 240 GLY A CA 1
ATOM 905 C C . GLY A 1 109 ? -19.322 -0.067 -3.620 1.00 54.76 240 GLY A C 1
ATOM 906 O O . GLY A 1 109 ? -18.670 -0.865 -2.959 1.00 55.14 240 GLY A O 1
ATOM 907 N N . VAL A 1 110 ? -20.509 0.369 -3.227 1.00 56.41 241 VAL A N 1
ATOM 908 C CA . VAL A 1 110 ? -21.097 -0.114 -1.982 1.00 56.37 241 VAL A CA 1
ATOM 909 C C . VAL A 1 110 ? -21.279 -1.630 -2.096 1.00 54.97 241 VAL A C 1
ATOM 910 O O . VAL A 1 110 ? -21.602 -2.117 -3.171 1.00 53.65 241 VAL A O 1
ATOM 914 N N . ASP A 1 111 ? -21.064 -2.377 -1.011 1.00 53.60 242 ASP A N 1
ATOM 915 C CA . ASP A 1 111 ? -21.202 -3.836 -1.065 1.00 53.51 242 ASP A CA 1
ATOM 916 C C . ASP A 1 111 ? -22.593 -4.362 -0.704 1.00 51.15 242 ASP A C 1
ATOM 917 O O . ASP A 1 111 ? -23.481 -3.596 -0.325 1.00 53.63 242 ASP A O 1
ATOM 922 N N . GLU A 1 112 ? -22.749 -5.682 -0.813 1.00 49.89 243 GLU A N 1
ATOM 923 C CA . GLU A 1 112 ? -24.010 -6.373 -0.547 1.00 54.04 243 GLU A CA 1
ATOM 924 C C . GLU A 1 112 ? -24.610 -6.118 0.839 1.00 57.53 243 GLU A C 1
ATOM 925 O O . GLU A 1 112 ? -25.767 -6.454 1.091 1.00 53.78 243 GLU A O 1
ATOM 931 N N . ASN A 1 113 ? -23.819 -5.556 1.744 1.00 56.42 244 ASN A N 1
ATOM 932 C CA . ASN A 1 113 ? -24.301 -5.280 3.088 1.00 55.84 244 ASN A CA 1
ATOM 933 C C . ASN A 1 113 ? -24.385 -3.777 3.327 1.00 60.03 244 ASN A C 1
ATOM 934 O O . ASN A 1 113 ? -24.317 -3.310 4.460 1.00 67.10 244 ASN A O 1
ATOM 939 N N . GLY A 1 114 ? -24.519 -3.026 2.238 1.00 57.67 245 GLY A N 1
ATOM 940 C CA . GLY A 1 114 ? -24.633 -1.580 2.329 1.00 56.61 245 GLY A CA 1
ATOM 941 C C . GLY A 1 114 ? -23.413 -0.743 2.666 1.00 58.87 245 GLY A C 1
ATOM 942 O O . GLY A 1 114 ? -23.506 0.475 2.707 1.00 62.39 245 GLY A O 1
ATOM 943 N N . THR A 1 115 ? -22.273 -1.369 2.922 1.00 58.43 246 THR A N 1
ATOM 944 C CA . THR A 1 115 ? -21.070 -0.605 3.260 1.00 56.48 246 THR A CA 1
ATOM 945 C C . THR A 1 115 ? -20.611 0.320 2.126 1.00 58.48 246 THR A C 1
ATOM 946 O O . THR A 1 115 ? -20.629 -0.074 0.967 1.00 59.11 246 THR A O 1
ATOM 950 N N . ILE A 1 116 ? -20.229 1.556 2.461 1.00 58.84 247 ILE A N 1
ATOM 951 C CA . ILE A 1 116 ? -19.747 2.523 1.469 1.00 56.62 247 ILE A CA 1
ATOM 952 C C . ILE A 1 116 ? -18.221 2.603 1.521 1.00 59.47 247 ILE A C 1
ATOM 953 O O . ILE A 1 116 ? -17.626 2.685 2.604 1.00 62.13 247 ILE A O 1
ATOM 958 N N . PRO A 1 117 ? -17.562 2.594 0.351 1.00 60.19 248 PRO A N 1
ATOM 959 C CA . PRO A 1 117 ? -16.096 2.671 0.302 1.00 60.98 248 PRO A CA 1
ATOM 960 C C . PRO A 1 117 ? -15.512 3.894 1.039 1.00 70.91 248 PRO A C 1
ATOM 961 O O . PRO A 1 117 ? -15.765 5.041 0.653 1.00 67.11 248 PRO A O 1
ATOM 965 N N . GLY A 1 118 ? -14.743 3.655 2.098 1.00 71.35 249 GLY A N 1
ATOM 966 C CA . GLY A 1 118 ? -14.130 4.762 2.815 1.00 70.27 249 GLY A CA 1
ATOM 967 C C . GLY A 1 118 ? -14.897 5.496 3.896 1.00 72.12 249 GLY A C 1
ATOM 968 O O . GLY A 1 118 ? -14.354 6.411 4.506 1.00 72.02 249 GLY A O 1
ATOM 969 N N . LEU A 1 119 ? -16.152 5.101 4.113 1.00 69.11 250 LEU A N 1
ATOM 970 C CA . LEU A 1 119 ? -16.940 5.748 5.151 1.00 70.10 250 LEU A CA 1
ATOM 971 C C . LEU A 1 119 ? -17.214 4.877 6.343 1.00 78.07 250 LEU A C 1
ATOM 972 O O . LEU A 1 119 ? -17.745 3.761 6.287 1.00 80.37 250 LEU A O 1
ATOM 977 N N . GLU A 1 120 ? -16.787 5.458 7.455 1.00 77.56 251 GLU A N 1
ATOM 978 C CA . GLU A 1 120 ? -16.867 4.966 8.814 1.00 84.75 251 GLU A CA 1
ATOM 979 C C . GLU A 1 120 ? -15.693 4.100 9.245 1.00 89.36 251 GLU A C 1
ATOM 980 O O . GLU A 1 120 ? -14.912 4.670 10.010 1.00 80.97 251 GLU A O 1
#

Sequence (118 aa):
EDFKKIVNNIRLKDTFDFKLAAFPNQNYDQLLPSQIYKNYYQGIEIQQHKYQNELDIKIINFLYPDGDFGSANKNGTLKLSLLTDKKNNQVYYKLLEVSGFKSNPYGVDENGTIPGLE

Nearest PDB structures (foldseek):
  3jvc-assembly1_A  TM=9.959E-01  e=1.808E-20  Ureaplasma parvum serovar 3 str. ATCC 700970
  3jvc-assembly2_B  TM=9.842E-01  e=9.957E-20  Ureaplasma parvum serovar 3 str. ATCC 700970
  3jvc-assembly3_C  TM=9.831E-01  e=4.093E-18  Ureaplasma parvum serovar 3 str. ATCC 700970
  2krt-assembly1_A  TM=8.837E-01  e=2.455E-15  Ureaplasma parvum
  5ezn-assembly1_A  TM=5.613E-01  e=6.531E+00  Plasmodium falciparum 3D7

InterPro domains:
  IPR007326 Lipoprotein-associated domain [PF04200] (38-117)
  IPR007326 Lipoprotein-associated domain [PF04200] (155-236)
  IPR022381 Uncharacterised protein family MG067 [PR00840] (405-417)
  IPR022381 Uncharacterised protein family MG067 [PR00840] (427-447)
  IPR022381 Uncharacterised protein family MG067 [PR00840] (716-736)
  IPR022381 Uncharacterised protein family MG067 [PR00840] (736-753)
  IPR022381 Uncharacterised protein family MG067 [PR00840] (784-802)
  IPR022382 Mycoplasma immunoglobulin protease [PF01732] (376-752)

CATH classification: 3.10.450.270